Protein AF-A0A9E4WSW0-F1 (afdb_monomer)

pLDDT: mean 90.82, std 8.07, range [58.44, 97.69]

Mean predicted aligned error: 3.45 Å

Solvent-accessible surface area (backbone atoms only — not comparable to full-atom values): 3906 Å² total; per-residue (Å²): 107,56,47,64,52,45,53,52,52,35,58,75,67,70,51,89,80,88,89,81,63,42,91,83,31,66,69,54,33,64,55,45,60,75,76,40,74,37,34,35,70,46,77,45,99,85,72,48,77,46,71,27,54,96,89,42,78,36,45,64,78,126

Foldseek 3Di:
DQQVVQVVVCVVVVNDDDDDDCVVDVVVVVVVVVPDQFDDWDQDPVRDIDATDDPDHGHGDD

Secondary structure (DSSP, 8-state):
-HHHHHHHHHHHTT-------TTT-HHHHHHHTTT-SEE-EEE-TTS-EEESBTTBPPEEP-

Nearest PDB structures (foldseek):
  6wq2-assembly1_B  TM=2.493E-01  e=4.335E+00  Sulfolobus islandicus filamentous virus

Structure (mmCIF, N/CA/C/O backbone):
data_AF-A0A9E4WSW0-F1
#
_entry.id   AF-A0A9E4WSW0-F1
#
loop_
_atom_site.group_PDB
_atom_site.id
_atom_site.type_symbol
_atom_site.label_atom_id
_atom_site.label_alt_id
_atom_site.label_comp_id
_atom_site.label_asym_id
_atom_site.label_entity_id
_atom_site.label_seq_id
_atom_site.pdbx_PDB_ins_code
_atom_site.Cartn_x
_atom_site.Cartn_y
_atom_site.Cartn_z
_atom_site.occupancy
_atom_site.B_iso_or_equiv
_atom_site.auth_seq_id
_atom_site.auth_comp_id
_atom_site.auth_asym_id
_atom_site.auth_atom_id
_atom_site.pdbx_PDB_model_num
ATOM 1 N N . GLY A 1 1 ? 8.680 -6.177 -7.828 1.00 81.69 1 GLY A N 1
ATOM 2 C CA . GLY A 1 1 ? 7.567 -6.751 -7.050 1.00 81.69 1 GLY A CA 1
ATOM 3 C C . GLY A 1 1 ? 6.324 -5.902 -7.207 1.00 81.69 1 GLY A C 1
ATOM 4 O O . GLY A 1 1 ? 6.419 -4.798 -7.743 1.00 81.69 1 GLY A O 1
ATOM 5 N N . THR A 1 2 ? 5.188 -6.410 -6.739 1.00 88.75 2 THR A N 1
ATOM 6 C CA . THR A 1 2 ? 3.854 -5.813 -6.909 1.00 88.75 2 THR A CA 1
ATOM 7 C C . THR A 1 2 ? 3.783 -4.359 -6.425 1.00 88.75 2 THR A C 1
ATOM 9 O O . THR A 1 2 ? 3.241 -3.521 -7.138 1.00 88.75 2 THR A O 1
ATOM 12 N N . CYS A 1 3 ? 4.449 -4.003 -5.316 1.00 91.38 3 CYS A N 1
ATOM 13 C CA . CYS A 1 3 ? 4.489 -2.623 -4.801 1.00 91.38 3 CYS A CA 1
ATOM 14 C C . CYS A 1 3 ? 5.105 -1.621 -5.792 1.00 91.38 3 CYS A C 1
ATOM 16 O O . CYS A 1 3 ? 4.553 -0.552 -6.033 1.00 91.38 3 CYS A O 1
ATOM 18 N N . ALA A 1 4 ? 6.238 -1.977 -6.407 1.00 92.94 4 ALA A N 1
ATOM 19 C CA . ALA A 1 4 ? 6.923 -1.101 -7.358 1.00 92.94 4 ALA A CA 1
ATOM 20 C C . ALA A 1 4 ? 6.121 -0.915 -8.654 1.00 92.94 4 ALA A C 1
ATOM 22 O O . ALA A 1 4 ? 6.192 0.147 -9.271 1.00 92.94 4 ALA A O 1
ATOM 23 N N . ARG A 1 5 ? 5.363 -1.943 -9.073 1.00 93.25 5 ARG A N 1
ATOM 24 C CA . ARG A 1 5 ? 4.445 -1.825 -10.211 1.00 93.25 5 ARG A CA 1
ATOM 25 C C . ARG A 1 5 ? 3.285 -0.899 -9.862 1.00 93.25 5 ARG A C 1
ATOM 27 O O . ARG A 1 5 ? 3.073 0.061 -10.591 1.00 93.25 5 ARG A O 1
ATOM 34 N N . ALA A 1 6 ? 2.615 -1.147 -8.737 1.00 94.19 6 ALA A N 1
ATOM 35 C CA . ALA A 1 6 ? 1.483 -0.342 -8.299 1.00 94.19 6 ALA A CA 1
ATOM 36 C C . ALA A 1 6 ? 1.846 1.142 -8.185 1.00 94.19 6 ALA A C 1
ATOM 38 O O . ALA A 1 6 ? 1.185 1.985 -8.776 1.00 94.19 6 ALA A O 1
ATOM 39 N N . LYS A 1 7 ? 2.973 1.456 -7.535 1.00 94.75 7 LYS A N 1
ATOM 40 C CA . LYS A 1 7 ? 3.482 2.828 -7.428 1.00 94.75 7 LYS A CA 1
ATOM 41 C C . LYS A 1 7 ? 3.679 3.492 -8.790 1.00 94.75 7 LYS A C 1
ATOM 43 O O . LYS A 1 7 ? 3.286 4.635 -8.980 1.00 94.75 7 LYS A O 1
ATOM 48 N N . ARG A 1 8 ? 4.296 2.784 -9.741 1.00 95.94 8 ARG A N 1
ATOM 49 C CA . ARG A 1 8 ?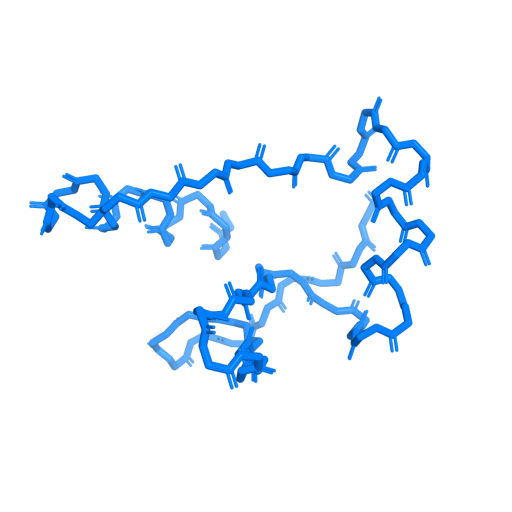 4.538 3.321 -11.086 1.00 95.94 8 ARG A CA 1
ATOM 50 C C . ARG A 1 8 ? 3.231 3.613 -11.819 1.00 95.94 8 ARG A C 1
ATOM 52 O O . ARG A 1 8 ? 3.141 4.647 -12.467 1.00 95.94 8 ARG A O 1
ATOM 59 N N . GLU A 1 9 ? 2.265 2.704 -11.736 1.00 95.75 9 GLU A N 1
ATOM 60 C CA . GLU A 1 9 ? 0.961 2.869 -12.385 1.00 95.75 9 GLU A CA 1
ATOM 61 C C . GLU A 1 9 ? 0.161 4.013 -11.757 1.00 95.75 9 GLU A C 1
ATOM 63 O O . GLU A 1 9 ? -0.325 4.857 -12.496 1.00 95.75 9 GLU A O 1
ATOM 68 N N . MET A 1 10 ? 0.120 4.121 -10.425 1.00 94.88 10 MET A N 1
ATOM 69 C CA . MET A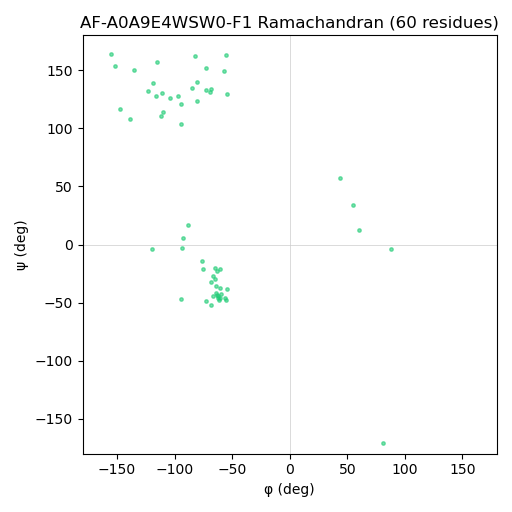 1 10 ? -0.544 5.243 -9.746 1.00 94.88 10 MET A CA 1
ATOM 70 C C . MET A 1 10 ? 0.056 6.597 -10.134 1.00 94.88 10 MET A C 1
ATOM 72 O O . MET A 1 10 ? -0.685 7.524 -10.429 1.00 94.88 10 MET A O 1
ATOM 76 N N . ILE A 1 11 ? 1.389 6.700 -10.211 1.00 96.88 11 ILE A N 1
ATOM 77 C CA . ILE A 1 11 ? 2.057 7.924 -10.687 1.00 96.88 11 ILE A CA 1
ATOM 78 C C . ILE A 1 11 ? 1.683 8.222 -12.145 1.00 96.88 11 ILE A C 1
ATOM 80 O O . ILE A 1 11 ? 1.415 9.369 -12.485 1.00 96.88 11 ILE A O 1
ATOM 84 N N . ALA A 1 12 ? 1.689 7.209 -13.017 1.00 97.50 12 ALA A N 1
ATOM 85 C CA . ALA A 1 12 ? 1.3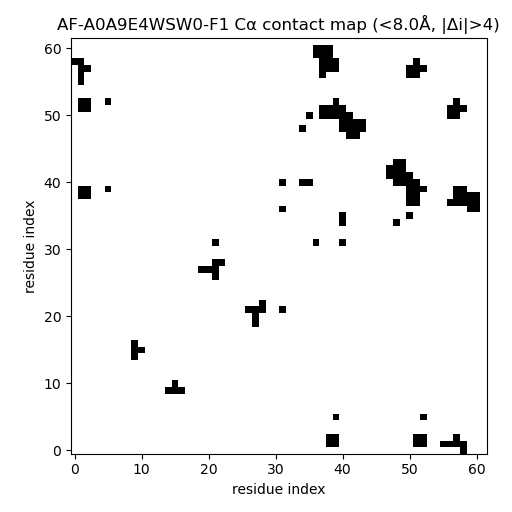71 7.381 -14.434 1.00 97.50 12 ALA A CA 1
ATOM 86 C C . ALA A 1 12 ? -0.096 7.774 -14.675 1.00 97.50 12 ALA A C 1
ATOM 88 O O . ALA A 1 12 ? -0.395 8.414 -15.679 1.00 97.50 12 ALA A O 1
ATOM 89 N N . GLU A 1 13 ? -0.987 7.381 -13.769 1.00 96.62 13 GLU A N 1
ATOM 90 C CA . GLU A 1 13 ? -2.414 7.708 -13.788 1.00 96.62 13 GLU A CA 1
ATOM 91 C C . GLU A 1 13 ? -2.753 8.967 -12.980 1.00 96.62 13 GLU A C 1
ATOM 93 O O . GLU A 1 13 ? -3.930 9.284 -12.837 1.00 96.62 13 GLU A O 1
ATOM 98 N N . GLU A 1 14 ? -1.744 9.678 -12.463 1.00 97.69 14 GLU A N 1
ATOM 99 C CA . GLU A 1 14 ? -1.913 10.898 -11.659 1.00 97.69 14 GLU A CA 1
ATOM 100 C C . GLU A 1 14 ? -2.832 10.686 -10.440 1.00 97.69 14 GLU A C 1
ATOM 102 O O . GLU A 1 14 ? -3.574 11.574 -10.025 1.00 97.69 14 GLU A O 1
ATOM 107 N N . ILE A 1 15 ? -2.784 9.485 -9.861 1.00 95.06 15 ILE A N 1
ATOM 108 C CA . ILE A 1 15 ? -3.481 9.154 -8.620 1.00 95.06 15 ILE A CA 1
ATOM 109 C C . ILE A 1 15 ? -2.641 9.685 -7.458 1.00 95.06 15 ILE A C 1
ATOM 111 O O . ILE A 1 15 ? -1.480 9.299 -7.306 1.00 95.06 15 ILE A O 1
ATOM 115 N N . ASP A 1 16 ? -3.235 10.528 -6.617 1.00 95.31 16 ASP A N 1
ATOM 116 C CA . ASP A 1 16 ? -2.607 10.999 -5.383 1.00 95.31 16 ASP A CA 1
ATOM 117 C C . ASP A 1 16 ? -2.561 9.880 -4.331 1.00 95.31 16 ASP A C 1
ATOM 119 O O . ASP A 1 16 ? -3.553 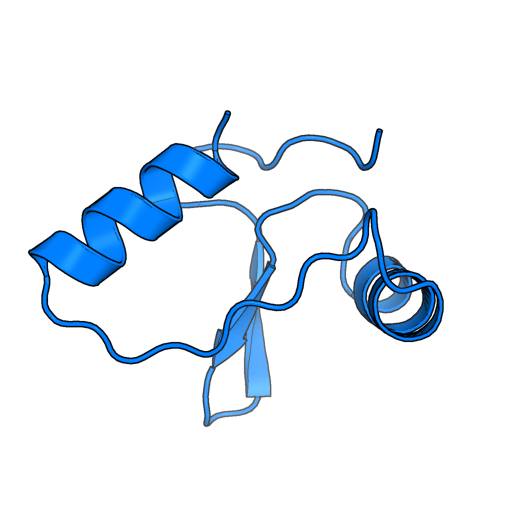9.194 -4.078 1.00 95.31 16 ASP A O 1
ATOM 123 N N . PHE A 1 17 ? -1.402 9.689 -3.694 1.00 95.38 17 PHE A N 1
ATOM 124 C CA . PHE A 1 17 ? -1.233 8.715 -2.612 1.00 95.38 17 PHE A CA 1
ATOM 125 C C . PHE A 1 17 ? -0.135 9.120 -1.621 1.00 95.38 17 PHE A C 1
ATOM 127 O O . PHE A 1 17 ? 0.848 9.775 -1.973 1.00 95.38 17 PHE A O 1
ATOM 134 N N . GLU A 1 18 ? -0.268 8.651 -0.378 1.00 95.62 18 GLU A N 1
ATOM 135 C CA . GLU A 1 18 ? 0.804 8.643 0.621 1.00 95.62 18 GLU A CA 1
ATOM 136 C C . GLU A 1 18 ? 1.476 7.261 0.629 1.00 95.62 18 GLU A C 1
ATOM 138 O O . GLU A 1 18 ? 0.812 6.232 0.756 1.00 95.62 18 GLU A O 1
ATOM 143 N N . GLU A 1 19 ? 2.805 7.209 0.514 1.00 94.81 19 GLU A N 1
ATOM 144 C CA . GLU A 1 19 ? 3.551 5.952 0.622 1.00 94.81 19 GLU A CA 1
ATOM 145 C C . GLU A 1 19 ? 4.053 5.727 2.051 1.00 94.81 19 GLU A C 1
ATOM 147 O O . GLU A 1 19 ? 4.878 6.486 2.561 1.00 94.81 19 GLU A O 1
ATOM 152 N N . ARG A 1 20 ? 3.632 4.614 2.662 1.00 95.69 20 ARG A N 1
ATOM 153 C CA . ARG A 1 20 ? 4.147 4.142 3.955 1.00 95.69 20 ARG A CA 1
ATOM 154 C C . ARG A 1 20 ? 4.983 2.883 3.768 1.00 95.69 20 ARG A C 1
ATOM 156 O O . ARG A 1 20 ? 4.471 1.830 3.393 1.00 95.69 20 ARG A O 1
ATOM 163 N N . ASN A 1 21 ? 6.285 2.983 4.033 1.00 94.19 21 ASN A N 1
ATOM 164 C CA . ASN A 1 21 ? 7.215 1.863 3.898 1.00 94.19 21 ASN A CA 1
ATOM 165 C C . ASN A 1 21 ? 7.412 1.137 5.238 1.00 94.19 21 ASN A C 1
ATOM 167 O O . ASN A 1 21 ? 8.151 1.590 6.113 1.00 94.19 21 ASN A O 1
ATOM 171 N N . ILE A 1 22 ? 6.771 -0.020 5.368 1.00 93.94 22 ILE A N 1
ATOM 172 C CA . ILE A 1 22 ? 6.797 -0.864 6.570 1.00 93.94 22 ILE A CA 1
ATOM 173 C C . ILE A 1 22 ? 8.188 -1.416 6.920 1.00 93.94 22 ILE A C 1
ATOM 175 O O . ILE A 1 22 ? 8.442 -1.724 8.077 1.00 93.94 22 ILE A O 1
ATOM 179 N N . ASN A 1 23 ? 9.112 -1.509 5.956 1.00 91.56 23 ASN A N 1
ATOM 180 C CA . ASN A 1 23 ? 10.438 -2.094 6.191 1.00 91.56 23 ASN A CA 1
ATOM 181 C C . ASN A 1 23 ? 11.374 -1.142 6.946 1.00 91.56 23 ASN A C 1
ATOM 183 O O . ASN A 1 23 ? 12.432 -1.555 7.411 1.00 91.56 23 ASN A O 1
ATOM 187 N N . ILE A 1 24 ? 11.012 0.140 7.033 1.00 95.31 24 ILE A N 1
ATOM 188 C CA . ILE A 1 24 ? 11.822 1.178 7.683 1.00 95.31 24 ILE A CA 1
ATOM 189 C C . ILE A 1 24 ? 11.101 1.844 8.861 1.00 95.31 24 ILE A C 1
ATOM 191 O O . ILE A 1 24 ? 11.686 2.695 9.524 1.00 95.31 24 ILE A O 1
ATOM 195 N N . ASN A 1 25 ? 9.840 1.481 9.117 1.00 95.81 25 ASN A N 1
ATOM 196 C CA . ASN A 1 25 ? 9.033 2.032 10.198 1.00 95.81 25 ASN A CA 1
ATOM 197 C C . ASN A 1 25 ? 8.225 0.920 10.879 1.00 95.81 25 ASN A C 1
ATOM 199 O O . ASN A 1 25 ? 7.243 0.412 10.332 1.00 95.81 25 ASN A O 1
ATOM 203 N N . GLU A 1 26 ? 8.631 0.579 12.101 1.00 95.44 26 GLU A N 1
ATOM 204 C CA . GLU A 1 26 ? 8.004 -0.472 12.901 1.00 95.44 26 GLU A CA 1
ATOM 205 C C . GLU A 1 26 ? 6.528 -0.186 13.198 1.00 95.44 26 GLU A C 1
ATOM 207 O O . GLU A 1 26 ? 5.710 -1.101 13.153 1.00 95.44 26 GLU A O 1
ATOM 212 N N 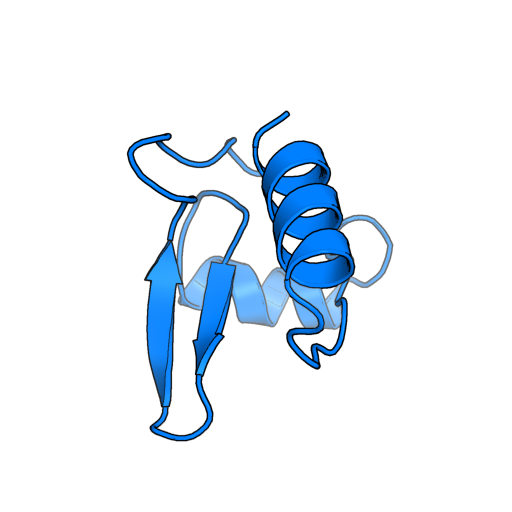. GLN A 1 27 ? 6.153 1.072 13.445 1.00 96.31 27 GLN A N 1
ATOM 213 C CA . GLN A 1 27 ? 4.758 1.417 13.705 1.00 96.31 27 GLN A CA 1
ATOM 214 C C . GLN A 1 27 ? 3.880 1.087 12.491 1.00 96.31 27 GLN A C 1
ATOM 216 O O . GLN A 1 27 ? 2.847 0.433 12.636 1.00 96.31 27 GLN A O 1
ATOM 221 N N . TRP A 1 28 ? 4.320 1.462 11.287 1.00 95.19 28 TRP A N 1
ATOM 222 C CA . TRP A 1 28 ? 3.592 1.139 10.058 1.00 95.19 28 TRP A CA 1
ATOM 223 C C . TRP A 1 28 ? 3.530 -0.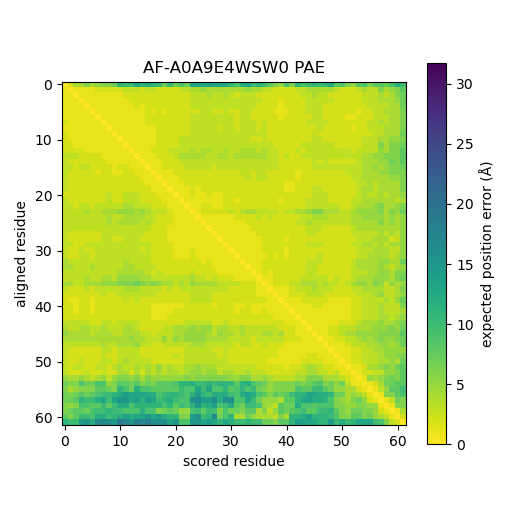363 9.799 1.00 95.19 28 TRP A C 1
ATOM 225 O O . TRP A 1 28 ? 2.506 -0.853 9.330 1.00 95.19 28 TRP A O 1
ATOM 235 N N . TYR A 1 29 ? 4.580 -1.111 10.137 1.00 94.62 29 TYR A N 1
ATOM 236 C CA . TYR A 1 29 ? 4.540 -2.571 10.079 1.00 94.62 29 TYR A CA 1
ATOM 237 C C . TYR A 1 29 ? 3.468 -3.155 11.013 1.00 94.62 29 TYR A C 1
ATOM 239 O O . TYR A 1 29 ? 2.651 -3.971 10.583 1.00 94.62 29 TYR A O 1
ATOM 247 N N . GLN A 1 30 ? 3.419 -2.703 12.271 1.00 95.38 30 GLN 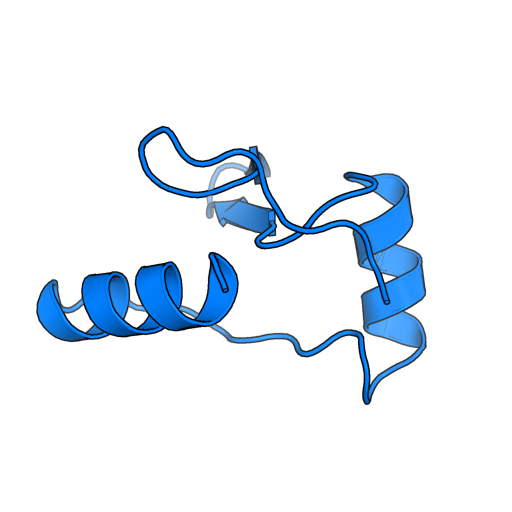A N 1
ATOM 248 C CA . GLN A 1 30 ? 2.430 -3.163 13.256 1.00 95.38 30 GLN A CA 1
ATOM 249 C C . GLN A 1 30 ? 0.991 -2.783 12.882 1.00 95.38 30 GLN A C 1
ATOM 251 O O . GLN A 1 30 ? 0.045 -3.481 13.250 1.00 95.38 30 GLN A O 1
ATOM 256 N N . GLU A 1 31 ? 0.803 -1.674 12.174 1.00 93.88 31 GLU A N 1
ATOM 257 C CA . GLU A 1 31 ? -0.490 -1.287 11.610 1.00 93.88 31 GLU A CA 1
ATOM 258 C C . GLU A 1 31 ? -0.858 -2.182 10.416 1.00 93.88 31 GLU A C 1
ATOM 260 O O . GLU A 1 31 ? -1.945 -2.758 10.391 1.00 93.88 31 GLU A O 1
ATOM 265 N N . ALA A 1 32 ? 0.066 -2.376 9.472 1.00 94.00 32 ALA A N 1
ATOM 266 C CA . ALA A 1 32 ? -0.157 -3.145 8.250 1.00 94.00 32 ALA A CA 1
ATOM 267 C C . ALA A 1 32 ? -0.452 -4.631 8.509 1.00 94.00 32 ALA A C 1
ATOM 269 O O . ALA A 1 32 ? -1.362 -5.187 7.893 1.00 94.00 32 ALA A O 1
ATOM 270 N N . ILE A 1 33 ? 0.259 -5.272 9.447 1.00 94.44 33 ILE A N 1
ATOM 271 C CA . ILE A 1 33 ? 0.080 -6.704 9.750 1.00 94.44 33 ILE A CA 1
ATOM 272 C C . ILE A 1 33 ? -1.302 -7.032 10.333 1.00 94.44 33 ILE A C 1
ATOM 274 O O . ILE A 1 33 ? -1.752 -8.175 10.267 1.00 94.44 33 ILE A O 1
ATOM 278 N N . LYS A 1 34 ? -2.008 -6.034 10.879 1.00 94.31 34 LYS A N 1
ATOM 279 C CA . LYS A 1 34 ? -3.396 -6.190 11.342 1.00 94.31 34 LYS A CA 1
ATOM 280 C C . LYS A 1 34 ? -4.397 -6.227 10.186 1.00 94.31 34 LYS A C 1
ATOM 282 O O . LYS A 1 34 ? -5.504 -6.719 10.379 1.00 94.31 34 LYS A O 1
ATOM 287 N N . LEU A 1 35 ? -4.024 -5.698 9.019 1.00 92.56 35 LEU A N 1
ATOM 288 C CA . LEU A 1 35 ? -4.884 -5.602 7.839 1.00 92.56 35 LEU A CA 1
ATOM 289 C C . LEU A 1 35 ? -4.678 -6.785 6.892 1.00 92.56 35 LEU A C 1
ATOM 291 O O . LEU A 1 35 ? -5.644 -7.382 6.423 1.00 92.56 35 LEU A O 1
ATOM 295 N N . ALA A 1 36 ? -3.423 -7.128 6.603 1.00 90.12 36 ALA A N 1
ATOM 296 C CA . ALA A 1 36 ? -3.080 -8.212 5.692 1.00 90.12 36 ALA A CA 1
ATOM 297 C C . ALA A 1 36 ? -1.694 -8.775 5.999 1.00 90.12 36 ALA A C 1
ATOM 299 O O . ALA A 1 36 ? -0.887 -8.120 6.642 1.00 90.12 36 ALA A O 1
ATOM 300 N N . VAL A 1 37 ? -1.398 -9.968 5.475 1.00 87.81 37 VAL A N 1
ATOM 301 C CA . VAL A 1 37 ? -0.059 -10.593 5.540 1.00 87.81 37 VAL A CA 1
ATOM 302 C C . VAL A 1 37 ? 0.813 -10.310 4.306 1.00 87.81 37 VAL A C 1
ATOM 304 O O . VAL A 1 37 ? 1.962 -10.747 4.234 1.00 87.81 37 VAL A O 1
ATOM 307 N N . THR A 1 38 ? 0.266 -9.599 3.317 1.00 90.00 38 THR A N 1
ATOM 308 C CA . THR A 1 38 ? 0.909 -9.308 2.029 1.00 90.00 38 THR A CA 1
ATOM 309 C C . THR A 1 38 ? 0.742 -7.843 1.627 1.00 90.00 38 THR A C 1
ATOM 311 O O . THR A 1 38 ? -0.291 -7.244 1.909 1.00 90.00 38 THR A O 1
ATOM 314 N N . VAL A 1 39 ? 1.710 -7.308 0.881 1.00 92.19 39 VAL A N 1
ATOM 315 C CA . VAL A 1 39 ? 1.755 -5.942 0.328 1.00 92.19 39 VAL A CA 1
ATOM 316 C C . VAL A 1 39 ? 1.713 -5.939 -1.202 1.00 92.19 39 VAL A C 1
ATOM 318 O O . VAL A 1 39 ? 2.143 -6.908 -1.823 1.00 92.19 39 VAL A O 1
ATOM 321 N N . PRO A 1 40 ? 1.297 -4.850 -1.866 1.00 94.75 40 PRO A N 1
ATOM 322 C CA . PRO A 1 40 ? 0.846 -3.577 -1.300 1.00 94.75 40 PRO A CA 1
ATOM 323 C C . PRO A 1 40 ? -0.538 -3.677 -0.646 1.00 94.75 40 PRO A C 1
ATOM 325 O O . PRO A 1 40 ? -1.343 -4.526 -1.025 1.00 94.75 40 PRO A O 1
ATOM 328 N N . ILE A 1 41 ? -0.773 -2.818 0.347 1.00 95.38 41 ILE A N 1
ATOM 329 C CA . ILE A 1 41 ? -2.068 -2.611 1.003 1.00 95.38 41 ILE A CA 1
ATOM 330 C C . ILE A 1 41 ? -2.473 -1.171 0.698 1.00 95.38 41 ILE A C 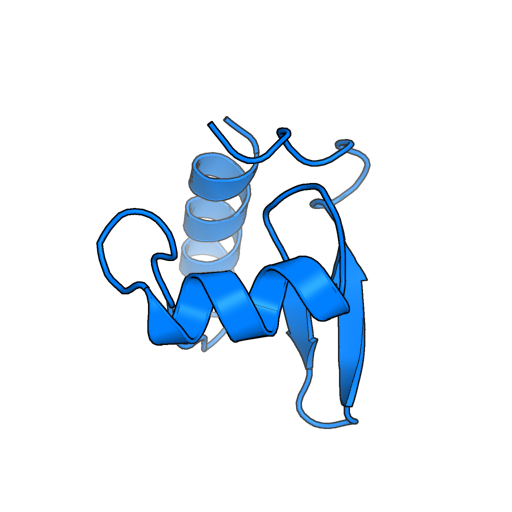1
ATOM 332 O O . ILE A 1 41 ? -1.680 -0.258 0.932 1.00 95.38 41 ILE A O 1
ATOM 336 N N . PHE A 1 42 ? -3.682 -0.978 0.189 1.00 94.88 42 PHE A N 1
ATOM 337 C CA . PHE A 1 42 ? -4.263 0.334 -0.072 1.00 94.88 42 PHE A CA 1
ATOM 338 C C . PHE A 1 42 ? -5.402 0.572 0.902 1.00 94.88 42 PHE A C 1
ATOM 340 O O . PHE A 1 42 ? -6.276 -0.281 1.057 1.00 94.88 42 PHE A O 1
ATOM 347 N N . ILE A 1 43 ? -5.372 1.731 1.549 1.00 94.94 43 ILE A N 1
ATOM 348 C CA . ILE A 1 43 ? -6.448 2.224 2.401 1.00 94.94 43 ILE A CA 1
ATOM 349 C C . ILE A 1 43 ? -7.020 3.429 1.665 1.00 94.94 43 ILE A C 1
ATOM 351 O O . ILE A 1 43 ? -6.329 4.429 1.484 1.00 94.94 43 ILE A O 1
ATOM 355 N N . HIS A 1 44 ? -8.240 3.280 1.165 1.00 93.81 44 HIS A N 1
ATOM 356 C CA . HIS A 1 44 ? -8.957 4.320 0.433 1.00 93.81 44 HIS A CA 1
ATOM 357 C C . HIS A 1 44 ? -9.627 5.295 1.423 1.00 93.81 44 HIS A C 1
ATOM 359 O O . HIS A 1 44 ? -9.804 4.963 2.593 1.00 93.81 44 HIS A O 1
ATOM 365 N N . GLU A 1 45 ? -10.017 6.494 0.975 1.00 92.88 45 GLU A N 1
ATOM 366 C CA . GLU A 1 45 ? -10.643 7.523 1.838 1.00 92.88 45 GLU A CA 1
ATOM 367 C C . GLU A 1 45 ? -11.970 7.080 2.484 1.00 92.88 45 GLU A C 1
ATOM 369 O O . GLU A 1 45 ? -12.391 7.642 3.491 1.00 92.88 45 GLU A O 1
ATOM 374 N N . ASP A 1 46 ? -12.628 6.070 1.910 1.00 94.25 46 ASP A N 1
ATOM 375 C CA . ASP A 1 46 ? -13.852 5.443 2.415 1.00 94.25 46 ASP A CA 1
ATOM 376 C C . ASP A 1 46 ? -13.578 4.280 3.392 1.00 94.25 46 ASP A C 1
ATOM 378 O O . ASP A 1 46 ? -14.458 3.448 3.619 1.00 94.25 46 ASP A O 1
ATOM 382 N N . ASP A 1 47 ? -12.357 4.191 3.932 1.00 92.06 47 ASP A N 1
ATOM 383 C CA . ASP A 1 47 ? -11.843 3.104 4.779 1.00 92.06 47 ASP A CA 1
ATOM 384 C C . ASP A 1 47 ? -11.843 1.718 4.108 1.00 92.06 47 ASP A C 1
ATOM 386 O O . ASP A 1 47 ? -11.616 0.687 4.756 1.00 92.06 47 ASP A O 1
ATOM 390 N N . ARG A 1 48 ? -12.057 1.648 2.788 1.00 93.94 48 ARG A N 1
ATOM 391 C CA . ARG A 1 48 ? -11.938 0.389 2.056 1.00 93.94 48 ARG A CA 1
ATOM 392 C C . ARG A 1 48 ? -10.477 -0.049 2.025 1.00 93.94 48 ARG A C 1
ATOM 394 O O . ARG A 1 48 ? -9.588 0.722 1.666 1.00 93.94 48 ARG A O 1
ATOM 401 N N . VAL A 1 49 ? -10.247 -1.327 2.321 1.00 93.12 49 VAL A N 1
ATOM 402 C CA . VAL A 1 49 ? -8.925 -1.957 2.240 1.00 93.12 49 VAL A CA 1
ATOM 403 C C . VAL A 1 49 ? -8.842 -2.828 0.992 1.00 93.12 49 VAL A C 1
ATOM 405 O O . VAL A 1 49 ? -9.668 -3.716 0.785 1.00 93.12 49 VAL A O 1
ATOM 408 N N . GLU A 1 50 ? -7.825 -2.591 0.172 1.00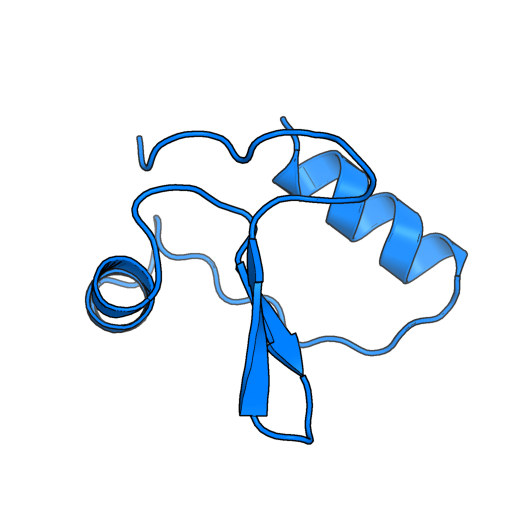 93.00 50 GLU A N 1
ATOM 409 C CA . GLU A 1 50 ? -7.480 -3.407 -0.992 1.00 93.00 50 GLU A CA 1
ATOM 410 C C . GLU A 1 50 ? -6.077 -3.995 -0.816 1.00 93.00 50 GLU A C 1
ATOM 412 O O . GLU A 1 50 ? -5.162 -3.328 -0.335 1.00 93.00 50 GLU A O 1
ATOM 417 N N . ILE A 1 51 ? -5.908 -5.265 -1.189 1.00 92.50 51 ILE A N 1
ATOM 418 C CA . ILE A 1 51 ? -4.653 -6.004 -1.026 1.00 92.50 51 ILE A CA 1
ATOM 419 C C . ILE A 1 51 ? -4.204 -6.514 -2.392 1.00 92.50 51 ILE A C 1
ATOM 421 O O . ILE A 1 51 ? -4.977 -7.149 -3.111 1.00 92.50 51 ILE A O 1
ATOM 425 N N . GLY A 1 52 ? -2.931 -6.296 -2.718 1.00 90.44 52 GLY A N 1
ATOM 426 C CA . GLY A 1 52 ? -2.405 -6.577 -4.051 1.00 90.44 52 GLY A CA 1
ATOM 427 C C . GLY A 1 52 ? -2.730 -5.452 -5.031 1.00 90.44 52 GLY A C 1
ATOM 428 O O . GLY A 1 52 ? -3.149 -4.376 -4.629 1.00 90.44 52 GLY A O 1
ATOM 429 N N . TRP A 1 53 ? -2.476 -5.666 -6.321 1.00 91.56 53 TRP A N 1
ATOM 430 C CA . TRP A 1 53 ? -2.695 -4.626 -7.332 1.00 91.56 53 TRP A CA 1
ATOM 431 C C . TRP A 1 53 ? -3.106 -5.226 -8.672 1.00 91.56 53 TRP A C 1
ATOM 433 O O . TRP A 1 53 ? -2.314 -5.945 -9.293 1.00 91.56 53 TRP A O 1
ATOM 443 N N . ARG A 1 54 ? -4.329 -4.910 -9.125 1.00 86.25 54 ARG A N 1
ATOM 444 C CA . ARG A 1 54 ? -4.871 -5.264 -10.455 1.00 86.25 54 ARG A CA 1
ATOM 445 C C . ARG A 1 54 ? -4.578 -6.709 -10.880 1.00 86.25 54 ARG A C 1
ATOM 447 O O . ARG A 1 54 ? -3.966 -6.964 -11.913 1.00 86.25 54 ARG A O 1
ATOM 454 N N . GLY A 1 55 ? -5.008 -7.660 -10.055 1.00 76.56 55 GLY A N 1
ATOM 455 C CA . GLY A 1 55 ? -4.885 -9.089 -10.348 1.00 76.56 55 GLY A CA 1
ATOM 456 C C . GLY A 1 55 ? -3.573 -9.744 -9.906 1.00 76.56 55 GLY A C 1
ATOM 457 O O . GLY A 1 55 ? -3.477 -10.964 -10.008 1.00 76.56 55 GLY A O 1
ATOM 458 N N . ASP A 1 56 ? -2.599 -8.999 -9.364 1.00 81.12 56 ASP A N 1
ATOM 459 C CA . ASP A 1 56 ? -1.491 -9.624 -8.628 1.00 81.12 56 ASP A CA 1
ATOM 460 C C . ASP A 1 56 ? -1.851 -9.876 -7.170 1.00 81.12 56 ASP A C 1
ATOM 462 O O . ASP A 1 56 ? -2.310 -8.977 -6.461 1.00 81.12 56 ASP A O 1
ATOM 466 N N . SER A 1 57 ? -1.516 -11.078 -6.704 1.00 70.81 57 SER A N 1
ATOM 467 C CA . SER A 1 57 ? -1.424 -11.367 -5.276 1.00 70.81 57 SER A CA 1
ATOM 468 C C . SER A 1 57 ? -0.217 -10.614 -4.710 1.00 70.81 57 SER A C 1
ATOM 470 O O . SER A 1 57 ? 0.865 -10.621 -5.301 1.00 70.81 57 SER A O 1
ATOM 472 N N . GLY A 1 58 ? -0.402 -9.904 -3.599 1.00 73.56 58 GLY A N 1
ATOM 473 C CA . GLY A 1 58 ? 0.681 -9.164 -2.958 1.00 73.56 58 GLY A CA 1
ATOM 474 C C . GLY A 1 58 ? 1.894 -10.044 -2.613 1.00 73.56 58 GLY A C 1
ATOM 475 O O . GLY A 1 58 ? 1.813 -11.269 -2.558 1.00 73.56 58 GLY A O 1
ATOM 476 N N . CYS A 1 59 ? 3.041 -9.424 -2.358 1.00 75.38 59 CYS A N 1
ATOM 477 C CA . CYS A 1 59 ? 4.204 -10.106 -1.801 1.00 75.38 59 CYS A CA 1
ATOM 478 C C . CYS A 1 59 ? 4.039 -10.242 -0.283 1.00 75.38 59 CYS A C 1
ATOM 480 O O . CYS A 1 59 ? 3.595 -9.299 0.365 1.00 75.38 59 CYS A O 1
ATOM 482 N N . LEU A 1 60 ? 4.414 -11.387 0.290 1.00 74.88 60 LEU A N 1
ATOM 483 C CA . LEU A 1 60 ? 4.516 -11.538 1.747 1.00 74.88 60 LEU A CA 1
ATOM 484 C C . LEU A 1 60 ? 5.476 -10.487 2.318 1.00 74.88 60 LEU A C 1
ATOM 486 O O . LEU A 1 60 ? 6.425 -10.089 1.637 1.00 74.88 60 LEU A O 1
ATOM 490 N N . PHE A 1 61 ? 5.234 -10.054 3.555 1.00 65.31 61 PHE A N 1
ATOM 491 C CA . PHE A 1 61 ? 6.215 -9.262 4.297 1.00 65.31 61 PHE A CA 1
ATOM 492 C C . PHE A 1 61 ? 7.557 -10.019 4.340 1.00 65.31 61 PHE A C 1
ATOM 494 O O . PHE A 1 61 ? 7.571 -11.215 4.640 1.00 65.31 61 PHE A O 1
ATOM 501 N N . GLN A 1 62 ? 8.657 -9.349 3.988 1.00 58.44 62 GLN A N 1
ATOM 502 C CA . GLN A 1 62 ? 10.015 -9.908 3.965 1.00 58.44 62 GLN A CA 1
ATOM 503 C C . GLN A 1 62 ? 10.953 -9.060 4.806 1.00 58.44 62 GLN A C 1
ATOM 505 O O . GLN A 1 62 ? 10.884 -7.820 4.653 1.00 58.44 62 GLN A O 1
#

Sequence (62 aa):
GTCARAKREMIAEEIDFEERNININEQWYQEAIKLAVTVPIFIHEDDRVEIGWRGDSGCLFQ

Radius of gyration: 11.29 Å; Cα contacts (8 Å, |Δi|>4): 72; chains: 1; bounding box: 26×22×28 Å